Protein AF-A0A4R6BY10-F1 (afdb_monomer)

Sequence (79 aa):
MAKLTSWILWSIYSAIIWLLFLIPAIFVWARTVDGTGASQTFESRMISLMVLMVFFLVPFIIQVIWLICNIVFYRPSSR

Mean predicted aligned error: 5.19 Å

Organism: NCBI:txid69968

Solvent-accessible surface area (backbone atoms only — not comparable to full-atom values): 4639 Å² total; per-residue (Å²): 111,72,64,63,51,50,53,50,53,50,50,53,52,50,51,52,52,51,49,67,48,50,53,57,47,51,52,56,66,74,47,60,53,48,100,85,70,46,75,53,47,74,66,59,42,50,52,55,48,49,54,52,49,59,65,50,44,58,64,48,51,54,52,50,52,54,50,49,49,59,63,70,71,56,70,82,79,85,122

Structure (mmCIF, N/CA/C/O backbone):
data_AF-A0A4R6BY10-F1
#
_entry.id   AF-A0A4R6BY10-F1
#
loop_
_atom_site.group_PDB
_atom_site.id
_atom_site.type_symbol
_atom_site.label_atom_id
_atom_site.label_alt_id
_atom_site.label_comp_id
_atom_site.label_asym_id
_atom_site.label_entity_id
_atom_site.label_seq_id
_atom_site.pdbx_PDB_ins_code
_atom_site.Cartn_x
_atom_site.Cartn_y
_atom_site.Cartn_z
_atom_site.occupancy
_atom_site.B_iso_or_equiv
_atom_site.auth_seq_id
_atom_site.auth_comp_id
_atom_site.auth_asym_id
_atom_site.auth_atom_id
_atom_site.pdbx_PDB_model_num
ATOM 1 N N . MET A 1 1 ? -8.588 3.815 29.113 1.00 57.97 1 MET A N 1
ATOM 2 C CA . MET A 1 1 ? -7.170 3.666 28.719 1.00 57.97 1 MET A CA 1
ATOM 3 C C . MET A 1 1 ? -6.990 2.696 27.552 1.00 57.97 1 MET A C 1
ATOM 5 O O . MET A 1 1 ? -6.539 3.158 26.519 1.00 57.97 1 MET A O 1
ATOM 9 N N . ALA A 1 2 ? -7.449 1.438 27.624 1.00 69.81 2 ALA A N 1
ATOM 10 C CA . ALA A 1 2 ? -7.268 0.447 26.543 1.00 69.81 2 ALA A CA 1
ATOM 11 C C . ALA A 1 2 ? -7.746 0.877 25.131 1.00 69.81 2 ALA A C 1
ATOM 13 O O . ALA A 1 2 ? -7.094 0.556 24.144 1.00 69.81 2 ALA A O 1
ATOM 14 N N . LYS A 1 3 ? -8.842 1.647 25.015 1.00 73.38 3 LYS A N 1
ATOM 15 C CA . LYS A 1 3 ? -9.332 2.164 23.719 1.00 73.38 3 LYS A CA 1
ATOM 16 C C . LYS A 1 3 ? -8.360 3.138 23.057 1.00 73.38 3 LYS A C 1
ATOM 18 O O . LYS A 1 3 ? -8.039 2.960 21.892 1.00 73.38 3 LYS A O 1
ATOM 23 N N . LEU A 1 4 ? -7.895 4.146 23.795 1.00 80.75 4 LEU A N 1
ATOM 24 C CA . LEU A 1 4 ? -6.944 5.126 23.267 1.00 80.75 4 LEU A CA 1
ATOM 25 C C . LEU A 1 4 ? -5.672 4.417 22.792 1.00 80.75 4 LEU A C 1
ATOM 27 O O . LEU A 1 4 ? -5.201 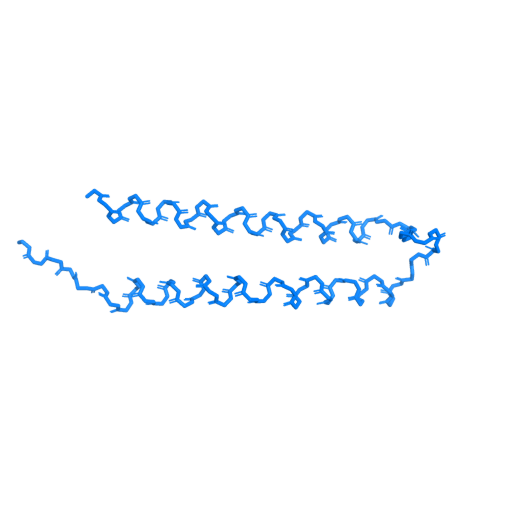4.669 21.691 1.00 80.75 4 LEU A O 1
ATOM 31 N N . THR A 1 5 ? -5.189 3.454 23.578 1.00 83.50 5 THR A N 1
ATOM 32 C CA . THR A 1 5 ? -4.064 2.598 23.199 1.00 83.50 5 THR A CA 1
ATOM 33 C C . THR A 1 5 ? -4.349 1.812 21.915 1.00 83.50 5 THR A C 1
ATOM 35 O O . THR A 1 5 ? -3.511 1.806 21.023 1.00 83.50 5 THR A O 1
ATOM 38 N N . SER A 1 6 ? -5.533 1.208 21.768 1.00 86.12 6 SER A N 1
ATOM 39 C CA . SER A 1 6 ? -5.916 0.475 20.552 1.00 86.12 6 SER A CA 1
ATOM 40 C C . SER A 1 6 ? -5.985 1.373 19.314 1.00 86.12 6 SER A C 1
ATOM 42 O O . SER A 1 6 ? -5.478 0.984 18.268 1.00 86.12 6 SER A O 1
ATOM 44 N N . TRP A 1 7 ? -6.538 2.581 19.435 1.00 89.12 7 TRP A N 1
ATOM 45 C CA . TRP A 1 7 ? -6.594 3.557 18.343 1.00 89.12 7 TRP A CA 1
ATOM 46 C C . TRP A 1 7 ? -5.205 4.065 17.941 1.00 89.12 7 TRP A C 1
ATOM 48 O O . TRP A 1 7 ? -4.915 4.171 16.750 1.00 89.12 7 TRP A O 1
ATOM 58 N N . ILE A 1 8 ? -4.327 4.329 18.914 1.00 91.88 8 ILE A N 1
ATOM 59 C CA . ILE A 1 8 ? -2.945 4.757 18.656 1.00 91.88 8 ILE A CA 1
ATOM 60 C C . ILE A 1 8 ? -2.162 3.635 17.967 1.00 91.88 8 ILE A C 1
ATOM 62 O O . ILE A 1 8 ? -1.555 3.872 16.925 1.00 91.88 8 ILE A O 1
ATOM 66 N N . LEU A 1 9 ? -2.217 2.408 18.495 1.00 91.19 9 LEU A N 1
ATOM 67 C CA . LEU A 1 9 ? -1.543 1.254 17.892 1.00 91.19 9 LEU A CA 1
ATOM 68 C C . LEU A 1 9 ? -2.055 0.979 16.475 1.00 91.19 9 LEU A C 1
ATOM 70 O O . LEU A 1 9 ? -1.253 0.735 15.576 1.00 91.19 9 LEU A O 1
ATOM 74 N N . TRP A 1 10 ? -3.369 1.078 16.255 1.00 92.94 10 TRP A N 1
ATOM 75 C CA . TRP A 1 10 ? -3.954 0.911 14.927 1.00 92.94 10 TRP A CA 1
ATOM 76 C C . TRP A 1 10 ? -3.495 1.983 13.940 1.00 92.94 10 TRP A C 1
ATOM 78 O O . TRP A 1 10 ? -3.188 1.681 12.786 1.00 92.94 10 TRP A O 1
ATOM 88 N N . SER A 1 11 ? -3.405 3.232 14.396 1.00 92.81 11 SER A N 1
ATOM 89 C CA . SER A 1 11 ? -2.934 4.354 13.579 1.00 92.81 11 SER A CA 1
ATOM 90 C C . SER A 1 11 ? -1.468 4.175 13.184 1.00 92.81 11 SER A C 1
ATOM 92 O O . SER A 1 11 ? -1.122 4.348 12.018 1.00 92.81 11 SER A O 1
ATOM 94 N N . ILE A 1 12 ? -0.618 3.758 14.1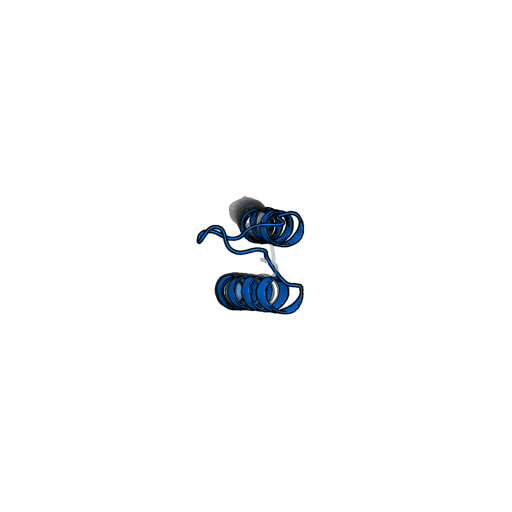30 1.00 96.19 12 ILE A N 1
ATOM 95 C CA . ILE A 1 12 ? 0.799 3.467 13.875 1.00 96.19 12 ILE A CA 1
ATOM 96 C C . ILE A 1 12 ? 0.938 2.312 12.880 1.00 96.19 12 ILE A C 1
ATOM 98 O O . ILE A 1 12 ? 1.660 2.439 11.894 1.00 96.19 12 ILE A O 1
ATOM 102 N N . TYR A 1 13 ? 0.220 1.207 13.101 1.00 95.31 13 TYR A N 1
ATOM 103 C CA . TYR A 1 13 ? 0.220 0.070 12.181 1.00 95.31 13 TYR A CA 1
ATOM 104 C C . TYR A 1 13 ? -0.207 0.490 10.770 1.00 95.31 13 TYR A C 1
ATOM 106 O O . TYR A 1 13 ? 0.481 0.181 9.798 1.00 95.31 13 TYR A O 1
ATOM 114 N N . SER A 1 14 ? -1.291 1.260 10.657 1.00 95.62 14 SER A N 1
ATOM 115 C CA . SER A 1 14 ? -1.783 1.758 9.371 1.00 95.62 14 SER A CA 1
ATOM 116 C C . SER A 1 14 ? -0.729 2.620 8.673 1.00 95.62 14 SER A C 1
ATOM 118 O O . SER A 1 14 ? -0.440 2.394 7.500 1.00 95.62 14 SER A O 1
ATOM 120 N N . ALA A 1 15 ? -0.091 3.548 9.394 1.00 96.69 15 ALA A N 1
ATOM 121 C CA . ALA A 1 15 ? 0.976 4.390 8.854 1.00 96.69 15 ALA A CA 1
ATOM 122 C C . ALA A 1 15 ? 2.168 3.568 8.336 1.00 96.69 15 ALA A C 1
ATOM 124 O O . ALA A 1 15 ? 2.665 3.837 7.245 1.00 96.69 15 ALA A O 1
ATOM 125 N N . ILE A 1 16 ? 2.590 2.533 9.070 1.00 97.75 16 ILE A N 1
ATOM 126 C CA . ILE A 1 16 ? 3.665 1.629 8.634 1.00 97.75 16 ILE A CA 1
ATOM 127 C C . ILE A 1 16 ? 3.287 0.930 7.325 1.00 97.75 16 ILE A C 1
ATOM 129 O O . ILE A 1 16 ? 4.090 0.905 6.397 1.00 97.75 16 ILE A O 1
ATOM 133 N N . ILE A 1 17 ? 2.065 0.403 7.215 1.00 97.31 17 ILE A N 1
ATOM 134 C CA . ILE A 1 17 ? 1.594 -0.245 5.984 1.00 97.31 17 ILE A CA 1
ATOM 135 C C . ILE A 1 17 ? 1.584 0.740 4.806 1.00 97.31 17 ILE A C 1
ATOM 137 O O . ILE A 1 17 ? 2.046 0.390 3.722 1.00 97.31 17 ILE A O 1
ATOM 141 N N . TRP A 1 18 ? 1.124 1.978 5.007 1.00 96.81 18 TRP A N 1
ATOM 142 C CA . TRP A 1 18 ? 1.162 3.003 3.959 1.00 96.81 18 TRP A CA 1
ATOM 143 C C . TRP A 1 18 ? 2.587 3.330 3.516 1.00 96.81 18 TRP A C 1
ATOM 145 O O . TRP A 1 18 ? 2.840 3.443 2.319 1.00 96.81 18 TRP A O 1
ATOM 155 N N . LEU A 1 19 ? 3.537 3.425 4.449 1.00 98.19 19 LEU A N 1
ATOM 156 C CA . LEU A 1 19 ? 4.948 3.626 4.114 1.00 98.19 19 LEU A CA 1
ATOM 157 C C . LEU A 1 19 ? 5.526 2.433 3.340 1.00 98.19 19 LEU A C 1
ATOM 159 O O . LEU A 1 19 ? 6.238 2.635 2.358 1.00 98.19 19 LEU A O 1
ATOM 163 N N . LEU A 1 20 ? 5.172 1.204 3.727 1.00 97.50 20 LEU A N 1
ATOM 164 C CA . LEU A 1 20 ? 5.571 -0.016 3.020 1.00 97.50 20 LEU A CA 1
ATOM 165 C C . LEU A 1 20 ? 4.979 -0.117 1.608 1.00 97.50 20 LEU A C 1
ATOM 167 O O . LEU A 1 20 ? 5.547 -0.819 0.780 1.00 97.50 20 LEU A O 1
ATOM 171 N N . PHE A 1 21 ? 3.882 0.580 1.312 1.00 97.62 21 PHE A N 1
ATOM 172 C CA . PHE A 1 21 ? 3.357 0.717 -0.047 1.00 97.62 21 PHE A CA 1
ATOM 173 C C . PHE A 1 21 ? 4.053 1.847 -0.820 1.00 97.62 21 PHE A C 1
ATOM 175 O O . PHE A 1 21 ? 4.538 1.648 -1.935 1.00 97.62 21 PHE A O 1
ATOM 182 N N . LEU A 1 22 ? 4.119 3.041 -0.223 1.00 98.25 22 LEU A N 1
ATOM 183 C CA . LEU A 1 22 ? 4.591 4.255 -0.890 1.00 98.25 22 LEU A CA 1
ATOM 184 C C . LEU A 1 22 ? 6.075 4.192 -1.241 1.00 98.25 22 LEU A C 1
ATOM 186 O O . LEU A 1 22 ? 6.452 4.605 -2.335 1.00 98.25 22 LEU A O 1
ATOM 190 N N . ILE A 1 23 ? 6.915 3.667 -0.344 1.00 98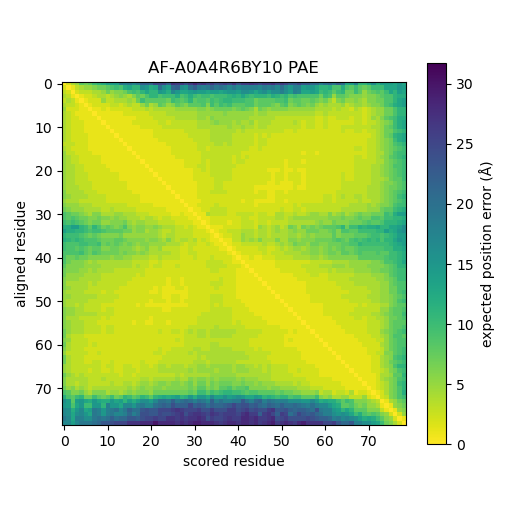.25 23 ILE A N 1
ATOM 191 C CA . ILE A 1 23 ? 8.358 3.599 -0.584 1.00 98.25 23 ILE A CA 1
ATOM 192 C C . ILE A 1 23 ? 8.641 2.736 -1.827 1.00 98.25 23 ILE A C 1
ATOM 194 O O . ILE A 1 23 ? 9.184 3.276 -2.792 1.00 98.25 23 ILE A O 1
ATOM 198 N N . PRO A 1 24 ? 8.223 1.456 -1.910 1.00 96.69 24 PRO A N 1
ATOM 199 C CA . PRO A 1 24 ? 8.419 0.661 -3.122 1.00 96.69 24 PRO A CA 1
ATOM 200 C C . PRO A 1 24 ? 7.774 1.272 -4.367 1.00 96.69 24 PRO A C 1
ATOM 202 O O . PRO A 1 24 ? 8.371 1.199 -5.438 1.00 96.69 24 PRO A O 1
ATOM 205 N N . ALA A 1 25 ? 6.605 1.910 -4.248 1.00 97.81 25 ALA A N 1
ATOM 206 C CA . ALA A 1 25 ? 5.964 2.576 -5.380 1.00 97.81 25 ALA A CA 1
ATOM 207 C C . ALA A 1 25 ? 6.847 3.694 -5.963 1.00 97.81 25 ALA A C 1
ATOM 209 O O . ALA A 1 25 ? 7.044 3.758 -7.178 1.00 97.81 25 ALA A O 1
ATOM 210 N N . ILE A 1 26 ? 7.447 4.525 -5.104 1.00 98.06 26 ILE A N 1
ATOM 211 C CA . ILE A 1 26 ? 8.396 5.570 -5.512 1.00 98.06 26 ILE A CA 1
ATOM 212 C C . ILE A 1 26 ? 9.635 4.947 -6.167 1.00 98.06 26 ILE A C 1
ATOM 214 O O . ILE A 1 26 ? 10.066 5.416 -7.218 1.00 98.06 26 ILE A O 1
ATOM 218 N N . PHE A 1 27 ? 10.183 3.866 -5.603 1.00 96.12 27 PHE A N 1
ATOM 219 C CA . PHE A 1 27 ? 11.337 3.166 -6.182 1.00 96.12 27 PHE A CA 1
ATOM 220 C C . PHE A 1 27 ? 11.037 2.581 -7.568 1.00 96.12 27 PHE A C 1
ATOM 222 O O . PHE A 1 27 ? 11.838 2.726 -8.493 1.00 96.12 27 PHE A O 1
ATOM 229 N N . VAL A 1 28 ? 9.872 1.950 -7.739 1.00 95.94 28 VAL A N 1
ATOM 230 C CA . VAL A 1 28 ? 9.416 1.437 -9.039 1.00 95.94 28 VAL A CA 1
ATOM 231 C C . VAL A 1 28 ? 9.241 2.580 -10.036 1.00 95.94 28 VAL A C 1
ATOM 233 O O . VAL A 1 28 ? 9.583 2.423 -11.210 1.00 95.94 28 VAL A O 1
ATOM 236 N N . TRP A 1 29 ? 8.746 3.732 -9.584 1.00 96.06 29 TRP A N 1
ATOM 237 C CA . TRP A 1 29 ? 8.555 4.891 -10.444 1.00 96.06 29 TRP A CA 1
ATOM 238 C C . TRP A 1 29 ? 9.876 5.530 -10.888 1.00 96.06 29 TRP A C 1
ATOM 240 O O . TRP A 1 29 ? 10.055 5.805 -12.073 1.00 96.06 29 TRP A O 1
ATOM 250 N N . ALA A 1 30 ? 10.809 5.724 -9.956 1.00 95.56 30 ALA A N 1
ATOM 251 C CA . ALA A 1 30 ? 12.060 6.440 -10.190 1.00 95.56 30 ALA A CA 1
ATOM 252 C C . ALA A 1 30 ? 13.118 5.619 -10.949 1.00 95.56 30 ALA 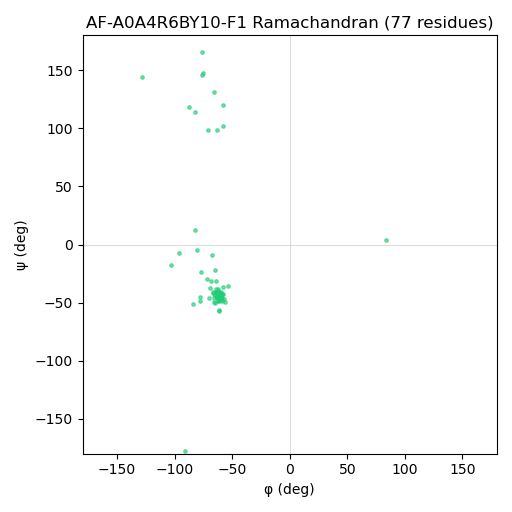A C 1
ATOM 254 O O . ALA A 1 30 ? 14.006 6.202 -11.571 1.00 95.56 30 ALA A O 1
ATOM 255 N N . ARG A 1 31 ? 13.053 4.280 -10.916 1.00 93.25 31 ARG A N 1
ATOM 256 C CA . ARG A 1 31 ? 14.061 3.437 -11.577 1.00 93.25 31 ARG A CA 1
ATOM 257 C C . ARG A 1 31 ? 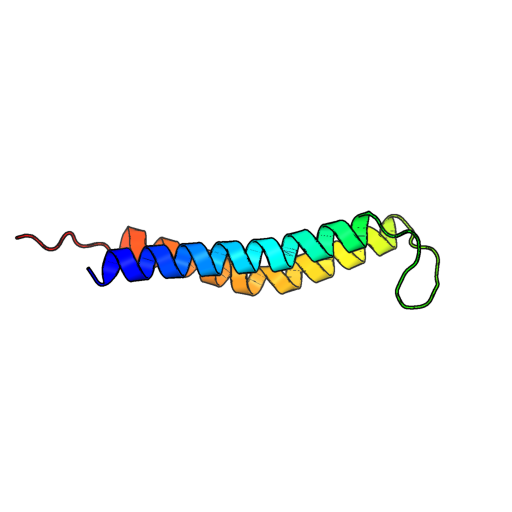13.904 3.394 -13.105 1.00 93.25 31 ARG A C 1
ATOM 259 O O . ARG A 1 31 ? 12.795 3.429 -13.651 1.00 93.25 31 ARG A O 1
ATOM 266 N N . THR A 1 32 ? 15.042 3.275 -13.788 1.00 94.56 32 THR A N 1
ATOM 267 C CA . THR A 1 32 ? 15.166 3.169 -15.256 1.00 94.56 32 THR A CA 1
ATOM 268 C C . THR A 1 32 ? 15.437 1.747 -15.741 1.00 94.56 32 THR A C 1
ATOM 270 O O . THR A 1 32 ? 15.215 1.453 -16.915 1.00 94.56 32 THR A O 1
ATOM 273 N N . VAL A 1 33 ? 15.886 0.868 -14.847 1.00 94.44 33 VAL A N 1
ATOM 274 C CA . VAL A 1 33 ? 16.161 -0.549 -15.103 1.00 94.44 33 VAL A CA 1
ATOM 275 C C . VAL A 1 33 ? 15.444 -1.414 -14.073 1.00 94.44 33 VAL A C 1
ATOM 277 O O . VAL A 1 33 ? 15.282 -1.010 -12.917 1.00 94.44 33 VAL A O 1
ATOM 280 N N . ASP A 1 34 ? 14.973 -2.579 -14.502 1.00 91.50 34 ASP A N 1
ATOM 281 C CA . ASP A 1 34 ? 14.308 -3.550 -13.637 1.00 91.50 34 ASP A CA 1
ATOM 282 C C . ASP A 1 34 ? 15.289 -4.573 -13.032 1.00 91.50 34 ASP A C 1
ATOM 284 O O . ASP A 1 34 ? 16.502 -4.504 -13.227 1.00 91.50 34 ASP A O 1
ATOM 288 N N . GLY A 1 35 ? 14.760 -5.533 -12.265 1.00 86.88 35 GLY A N 1
ATOM 289 C CA . GLY A 1 35 ? 15.564 -6.564 -11.597 1.00 86.88 35 GLY A CA 1
ATOM 290 C C . GLY A 1 35 ? 16.236 -7.567 -12.542 1.00 86.88 35 GLY A C 1
ATOM 291 O O . GLY A 1 35 ? 17.066 -8.349 -12.090 1.00 86.88 35 GLY A O 1
ATOM 292 N N . THR A 1 36 ? 15.894 -7.548 -13.832 1.00 92.81 36 THR A N 1
ATOM 293 C CA . THR A 1 36 ? 16.524 -8.370 -14.876 1.00 92.81 36 THR A CA 1
ATOM 294 C C . THR A 1 36 ? 17.622 -7.613 -15.630 1.00 92.81 36 THR A C 1
ATOM 296 O O . THR A 1 36 ? 18.342 -8.207 -16.428 1.00 92.81 36 THR A O 1
ATOM 299 N N . GLY A 1 37 ? 17.770 -6.309 -15.369 1.00 91.81 37 GLY A N 1
ATOM 300 C CA . GLY A 1 37 ? 18.649 -5.413 -16.118 1.00 91.81 37 GLY A CA 1
ATOM 301 C C . GLY A 1 37 ? 18.012 -4.858 -17.395 1.00 91.81 37 GLY A C 1
ATOM 302 O O . GLY A 1 37 ? 18.679 -4.132 -18.134 1.00 91.81 37 GLY A O 1
ATOM 303 N N . ALA A 1 38 ? 16.735 -5.152 -17.661 1.00 93.19 38 ALA A N 1
ATOM 304 C CA . ALA A 1 38 ? 16.018 -4.590 -18.795 1.00 93.19 38 ALA A CA 1
ATOM 305 C C . ALA A 1 38 ? 15.614 -3.138 -18.516 1.00 93.19 38 ALA A C 1
ATOM 307 O O . ALA A 1 38 ? 15.298 -2.758 -17.384 1.00 93.19 38 ALA A O 1
ATOM 308 N N . SER A 1 39 ? 15.616 -2.307 -19.562 1.00 95.38 39 SER A N 1
ATOM 309 C CA . SER A 1 39 ? 15.120 -0.937 -19.444 1.00 95.38 39 SER A CA 1
ATOM 310 C C . SER A 1 39 ? 13.623 -0.952 -19.156 1.00 95.38 39 SER A C 1
ATOM 312 O O . SER A 1 39 ? 12.845 -1.640 -19.818 1.00 95.38 39 SER A O 1
ATOM 314 N N . GLN A 1 40 ? 13.216 -0.185 -18.153 1.00 93.88 40 GLN A N 1
ATOM 315 C CA . GLN A 1 40 ? 11.834 -0.154 -17.724 1.00 93.88 40 GLN A CA 1
ATOM 316 C C . GLN A 1 40 ? 11.021 0.790 -18.613 1.00 93.88 40 GLN A C 1
ATOM 318 O O . GLN A 1 40 ? 11.215 2.008 -18.595 1.00 93.88 40 GLN A O 1
ATOM 323 N N . THR A 1 41 ? 10.086 0.227 -19.376 1.00 95.75 41 THR A N 1
ATOM 324 C CA . THR A 1 41 ? 9.124 0.994 -20.167 1.00 95.75 41 THR A CA 1
ATOM 325 C C . THR A 1 41 ? 8.035 1.579 -19.270 1.00 95.75 41 THR A C 1
ATOM 327 O O . THR A 1 41 ? 7.861 1.196 -18.108 1.00 95.75 41 THR A O 1
ATOM 330 N N . PHE A 1 42 ? 7.271 2.531 -19.806 1.00 94.75 42 PHE A N 1
ATOM 331 C CA . PHE A 1 42 ? 6.114 3.071 -19.094 1.00 94.75 42 PHE A CA 1
ATOM 332 C C . PHE A 1 42 ? 5.097 1.969 -18.750 1.00 94.75 42 PHE A C 1
ATOM 334 O O . PHE A 1 42 ? 4.626 1.895 -17.617 1.00 94.75 42 PHE A O 1
ATOM 341 N N . GLU A 1 43 ? 4.824 1.067 -19.695 1.00 95.38 43 GLU A N 1
ATOM 342 C CA . GLU A 1 43 ? 3.891 -0.049 -19.514 1.00 95.38 43 GLU A CA 1
ATOM 343 C C . GLU A 1 43 ? 4.350 -1.013 -18.411 1.00 95.38 43 GLU A C 1
ATOM 345 O O . GLU A 1 43 ? 3.578 -1.319 -17.500 1.00 95.38 43 GLU A O 1
ATOM 350 N N . SER A 1 44 ? 5.620 -1.438 -18.415 1.00 94.62 44 SER A N 1
ATOM 351 C CA . SER A 1 44 ? 6.127 -2.373 -17.400 1.00 94.62 44 SER A CA 1
ATOM 352 C C . SER A 1 44 ? 6.200 -1.748 -16.003 1.00 94.62 44 SER A C 1
ATOM 354 O O . SER A 1 44 ? 5.953 -2.425 -14.996 1.00 94.62 44 SER A O 1
ATOM 356 N N . ARG A 1 45 ? 6.449 -0.434 -15.921 1.00 95.50 45 ARG A N 1
ATOM 357 C CA . ARG A 1 45 ? 6.342 0.336 -14.674 1.00 95.50 45 ARG A CA 1
ATOM 358 C C . ARG A 1 45 ? 4.909 0.338 -14.139 1.00 95.50 45 ARG A C 1
ATOM 360 O O . ARG A 1 45 ? 4.711 0.118 -12.945 1.00 95.50 45 ARG A O 1
ATOM 367 N N . MET A 1 46 ? 3.918 0.554 -15.004 1.00 97.12 46 MET A N 1
ATOM 368 C CA . MET A 1 46 ? 2.506 0.548 -14.611 1.00 97.12 46 MET A CA 1
ATOM 369 C C . MET A 1 46 ? 2.050 -0.828 -14.135 1.00 97.12 46 MET A C 1
ATOM 371 O O . MET A 1 46 ? 1.426 -0.915 -13.081 1.00 97.12 46 MET A O 1
ATOM 375 N N . ILE A 1 47 ? 2.434 -1.902 -14.829 1.00 96.56 47 ILE A N 1
ATOM 376 C CA . ILE A 1 47 ? 2.136 -3.277 -14.399 1.00 96.56 47 ILE A CA 1
ATOM 377 C C . ILE A 1 47 ? 2.735 -3.551 -13.015 1.00 96.56 47 ILE A C 1
ATOM 379 O O . ILE A 1 47 ? 2.044 -4.048 -12.129 1.00 96.56 47 ILE A O 1
ATOM 383 N N . SER A 1 48 ? 3.995 -3.167 -12.792 1.00 95.94 48 SER A N 1
ATOM 384 C CA . SER A 1 48 ? 4.655 -3.342 -11.490 1.00 95.94 48 SER A CA 1
ATOM 385 C C . SER A 1 48 ? 3.914 -2.609 -10.363 1.00 95.94 48 SER A C 1
ATOM 387 O O . SER A 1 48 ? 3.734 -3.157 -9.275 1.00 95.94 48 SER A O 1
ATOM 389 N N . LEU A 1 49 ? 3.438 -1.387 -10.626 1.00 97.19 49 LEU A N 1
ATOM 390 C CA . LEU A 1 49 ? 2.642 -0.615 -9.670 1.00 97.19 49 LEU A CA 1
ATOM 391 C C . LEU A 1 49 ? 1.253 -1.216 -9.435 1.00 97.19 49 LEU A C 1
ATOM 393 O O . LEU A 1 49 ? 0.793 -1.229 -8.297 1.00 97.19 49 LEU A O 1
ATOM 397 N N . MET A 1 50 ? 0.604 -1.759 -10.467 1.00 97.88 50 MET A N 1
ATOM 398 C CA . MET A 1 50 ? -0.672 -2.466 -10.322 1.00 97.88 50 MET A CA 1
ATOM 399 C C . MET A 1 50 ? -0.521 -3.711 -9.447 1.00 97.88 50 MET A C 1
ATOM 401 O O . MET A 1 50 ? -1.321 -3.910 -8.539 1.00 97.88 50 MET A O 1
ATOM 405 N N . VAL A 1 51 ? 0.524 -4.515 -9.662 1.00 97.25 51 VAL A N 1
ATOM 406 C CA . VAL A 1 51 ? 0.810 -5.695 -8.827 1.00 97.25 51 VAL A CA 1
ATOM 407 C C . VAL A 1 51 ? 1.024 -5.285 -7.369 1.00 97.25 51 VAL A C 1
ATOM 409 O O . VAL A 1 51 ? 0.424 -5.876 -6.470 1.00 97.25 51 VAL A O 1
ATOM 412 N N . LEU A 1 52 ? 1.818 -4.236 -7.131 1.00 97.19 52 LEU A N 1
ATOM 413 C CA . LEU A 1 52 ? 2.028 -3.690 -5.791 1.00 97.19 52 LEU A CA 1
ATOM 414 C C . LEU A 1 52 ? 0.708 -3.215 -5.158 1.00 97.19 52 LEU A C 1
ATOM 416 O O . LEU A 1 52 ? 0.441 -3.506 -3.994 1.00 97.19 52 LEU A O 1
ATOM 420 N N . MET A 1 53 ? -0.144 -2.529 -5.922 1.00 97.38 53 MET A N 1
ATOM 421 C CA . MET A 1 53 ? -1.449 -2.055 -5.457 1.00 97.38 53 MET A CA 1
ATOM 422 C C . MET A 1 53 ? -2.385 -3.210 -5.088 1.00 97.38 53 MET A C 1
ATOM 424 O O . MET A 1 53 ? -2.999 -3.174 -4.024 1.00 97.38 53 MET A O 1
ATOM 428 N N . VAL A 1 54 ? -2.473 -4.251 -5.922 1.00 97.88 54 VAL A N 1
ATOM 429 C CA . VAL A 1 54 ? -3.301 -5.435 -5.635 1.00 97.88 54 VAL A CA 1
ATOM 430 C C . VAL A 1 54 ? -2.808 -6.150 -4.378 1.00 97.88 54 VAL A C 1
ATOM 432 O O . VAL A 1 54 ? -3.622 -6.54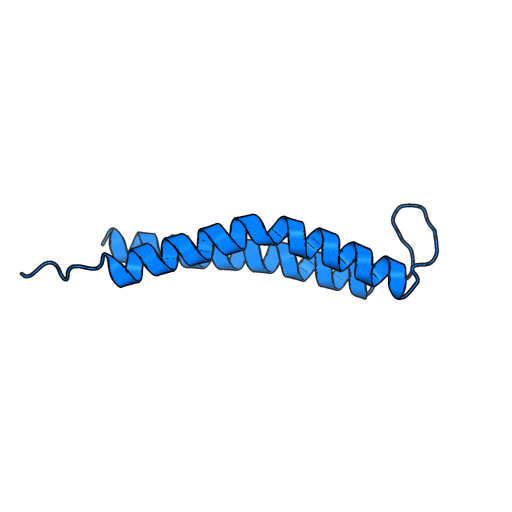0 -3.544 1.00 97.88 54 VAL A O 1
ATOM 435 N N . PHE A 1 55 ? -1.492 -6.267 -4.188 1.00 96.94 55 PHE A N 1
ATOM 436 C CA . PHE A 1 55 ? -0.927 -6.851 -2.971 1.00 96.94 55 PHE A CA 1
ATOM 437 C C . PHE A 1 55 ? -1.333 -6.064 -1.710 1.00 96.94 55 PHE A C 1
ATOM 439 O O . PHE A 1 55 ? -1.745 -6.656 -0.711 1.00 96.94 55 PHE A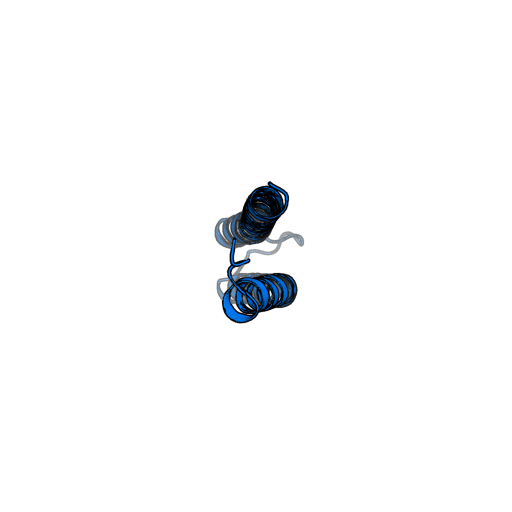 O 1
ATOM 446 N N . PHE A 1 56 ? -1.295 -4.728 -1.767 1.00 97.25 56 PHE A N 1
ATOM 447 C CA . PHE A 1 56 ? -1.693 -3.862 -0.649 1.00 97.25 56 PHE A CA 1
ATOM 448 C C . PHE A 1 56 ? -3.209 -3.659 -0.502 1.00 97.25 56 PHE A C 1
ATOM 450 O O . PHE A 1 56 ? -3.655 -3.094 0.500 1.00 97.25 56 PHE A O 1
ATOM 457 N N . LEU A 1 57 ? -4.023 -4.183 -1.420 1.00 96.81 57 LEU A N 1
ATOM 458 C CA . LEU A 1 57 ? -5.478 -4.133 -1.307 1.00 96.81 57 LEU A CA 1
ATOM 459 C C . LEU A 1 57 ? -5.978 -4.923 -0.089 1.00 96.81 57 LEU A C 1
ATOM 461 O O . LEU A 1 57 ? -6.879 -4.472 0.612 1.00 96.81 57 LEU A O 1
ATOM 465 N N . VAL A 1 58 ? -5.366 -6.073 0.206 1.00 95.94 58 VAL A N 1
ATOM 466 C CA . VAL A 1 58 ? -5.732 -6.915 1.357 1.00 95.94 58 VAL A CA 1
ATOM 467 C C . VAL A 1 58 ? -5.546 -6.180 2.693 1.00 95.94 58 VAL A C 1
AT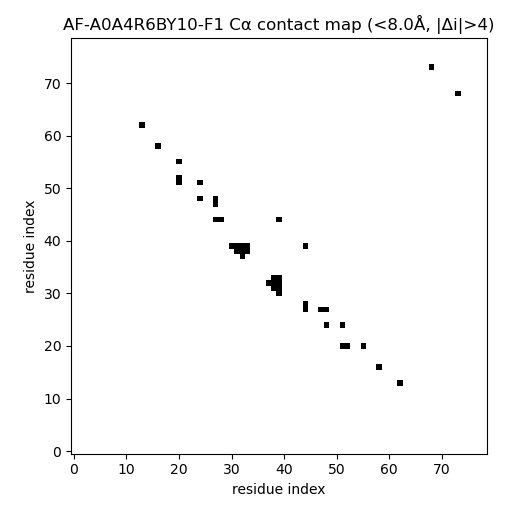OM 469 O O . VAL A 1 58 ? -6.529 -6.054 3.430 1.00 95.94 58 VAL A O 1
ATOM 472 N N . PRO A 1 59 ? -4.350 -5.656 3.038 1.00 95.94 59 PRO A N 1
ATOM 473 C CA . PRO A 1 59 ? -4.190 -4.918 4.286 1.00 95.94 59 PRO A CA 1
ATOM 474 C C . PRO A 1 59 ? -5.031 -3.635 4.315 1.00 95.94 59 PRO A C 1
ATOM 476 O O . PRO A 1 59 ? -5.524 -3.273 5.381 1.00 95.94 59 PRO A O 1
ATOM 479 N N . PHE A 1 60 ? -5.271 -2.984 3.171 1.00 95.81 60 PHE A N 1
ATOM 480 C CA . PHE A 1 60 ? -6.171 -1.832 3.096 1.00 95.81 60 PHE 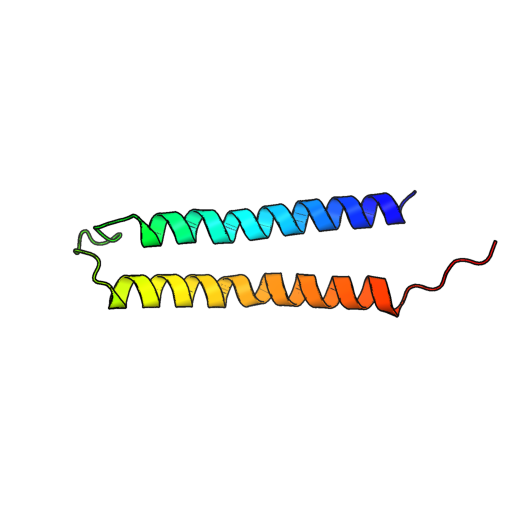A CA 1
ATOM 481 C C . PHE A 1 60 ? -7.624 -2.194 3.447 1.00 95.81 60 PHE A C 1
ATOM 483 O O . PHE A 1 60 ? -8.254 -1.511 4.253 1.00 95.81 60 PHE A O 1
ATOM 490 N N . ILE A 1 61 ? -8.152 -3.300 2.918 1.00 97.31 61 ILE A N 1
ATOM 491 C CA . ILE A 1 61 ? -9.502 -3.777 3.253 1.00 97.31 61 ILE A CA 1
ATOM 492 C C . ILE A 1 61 ? -9.611 -4.070 4.753 1.00 97.31 61 ILE A C 1
ATOM 494 O O . ILE A 1 61 ? -10.575 -3.651 5.392 1.00 97.31 61 ILE A O 1
ATOM 498 N N . ILE A 1 62 ? -8.610 -4.733 5.339 1.00 95.38 62 ILE A N 1
ATOM 499 C CA . ILE A 1 62 ? -8.574 -5.005 6.784 1.00 95.38 62 ILE A CA 1
ATOM 500 C C . ILE A 1 62 ? -8.583 -3.690 7.583 1.00 95.38 62 ILE A C 1
ATOM 502 O O . ILE A 1 62 ? -9.324 -3.575 8.564 1.00 95.38 62 ILE A O 1
ATOM 506 N N . GLN A 1 63 ? -7.819 -2.683 7.139 1.00 94.62 63 GLN A N 1
ATOM 507 C CA . GLN A 1 63 ? -7.815 -1.336 7.721 1.00 94.62 63 GLN A CA 1
ATOM 508 C C . GLN A 1 63 ? -9.205 -0.702 7.744 1.00 94.62 63 GLN A C 1
ATOM 510 O O . GLN A 1 63 ? -9.657 -0.230 8.791 1.00 94.62 63 GLN A O 1
ATOM 515 N N . VAL A 1 64 ? -9.897 -0.744 6.607 1.00 94.62 64 VAL A N 1
ATOM 516 C CA . VAL A 1 64 ? -11.243 -0.187 6.453 1.00 94.62 64 VAL A CA 1
ATOM 517 C C . VAL A 1 64 ? -12.262 -0.937 7.311 1.00 94.62 64 VAL A C 1
ATOM 519 O O . VAL A 1 64 ? -13.039 -0.299 8.019 1.00 94.62 64 VAL A O 1
ATOM 522 N N . ILE A 1 65 ? -12.245 -2.274 7.313 1.00 95.25 65 ILE A N 1
ATOM 523 C CA . ILE A 1 65 ? -13.181 -3.085 8.110 1.00 95.25 65 ILE A CA 1
ATOM 524 C C . ILE A 1 65 ? -13.037 -2.765 9.599 1.00 95.25 65 ILE A C 1
ATOM 526 O O . ILE A 1 65 ? -14.033 -2.512 10.275 1.00 95.25 65 ILE A O 1
ATOM 530 N N . TRP A 1 66 ? -11.811 -2.734 10.122 1.00 92.38 66 TRP A N 1
ATOM 531 C CA . TRP A 1 66 ? -11.584 -2.417 11.533 1.00 92.38 66 TRP A CA 1
ATOM 532 C C . TRP A 1 66 ? -12.048 -1.004 11.892 1.00 92.38 66 TRP A C 1
ATOM 534 O O . TRP A 1 66 ? -12.631 -0.808 12.962 1.00 92.38 66 TRP A O 1
ATOM 544 N N . LEU A 1 67 ? -11.806 -0.032 11.002 1.00 91.12 67 LEU A N 1
ATOM 545 C CA . LEU A 1 67 ? -12.234 1.353 11.182 1.00 91.12 67 LEU A CA 1
ATOM 546 C C . LEU A 1 67 ? -13.761 1.431 11.270 1.00 91.12 67 LEU A C 1
ATOM 548 O O . LEU A 1 67 ? -14.288 2.010 12.219 1.00 91.12 67 LEU A O 1
ATOM 552 N N . ILE A 1 68 ? -14.467 0.786 10.337 1.00 92.38 68 ILE A N 1
ATOM 553 C CA . ILE A 1 68 ? -15.932 0.705 10.343 1.00 92.38 68 ILE A CA 1
ATOM 554 C C . ILE A 1 68 ? -16.419 0.053 11.637 1.00 92.38 68 ILE A C 1
ATOM 556 O O . ILE A 1 68 ? -17.273 0.619 12.314 1.00 92.38 68 ILE A O 1
ATOM 560 N N . CYS A 1 69 ? -15.851 -1.089 12.031 1.00 89.94 69 CYS A N 1
ATOM 561 C CA . CYS A 1 69 ? -16.234 -1.768 13.267 1.00 89.94 69 CYS A CA 1
ATOM 562 C C . CYS A 1 69 ? -16.053 -0.871 14.501 1.00 89.94 69 CYS A C 1
ATOM 564 O O . CYS A 1 69 ? -16.928 -0.826 15.364 1.00 89.94 69 CYS A O 1
ATOM 566 N N . ASN A 1 70 ? -14.950 -0.124 14.585 1.00 86.69 70 ASN A N 1
ATOM 567 C CA . ASN A 1 70 ? -14.694 0.762 15.719 1.00 86.69 70 ASN A CA 1
ATOM 568 C C . ASN A 1 70 ? -15.587 2.002 15.744 1.00 86.69 70 ASN A C 1
ATOM 570 O O . ASN A 1 70 ? -15.872 2.499 16.831 1.00 86.69 70 ASN A O 1
ATOM 574 N N . ILE A 1 71 ? -16.024 2.496 14.584 1.00 87.25 71 ILE A N 1
ATOM 575 C CA . ILE A 1 71 ? -16.955 3.626 14.489 1.00 87.25 71 ILE A CA 1
ATOM 576 C C . ILE A 1 71 ? -18.388 3.166 14.791 1.00 87.25 71 ILE A C 1
ATOM 578 O O . ILE A 1 71 ? -19.069 3.779 15.607 1.00 87.25 71 ILE A O 1
ATOM 582 N N . VAL A 1 72 ? -18.845 2.078 14.162 1.00 88.25 72 VAL A N 1
ATOM 583 C CA . VAL A 1 72 ? -20.249 1.629 14.200 1.00 88.25 72 VAL A CA 1
ATOM 584 C C . VAL A 1 72 ? -20.598 0.923 15.506 1.00 88.25 72 VAL A C 1
ATOM 586 O O . VAL A 1 72 ? -21.624 1.220 16.110 1.00 88.25 72 VAL A O 1
ATOM 589 N N . PHE A 1 73 ? -19.751 0.013 15.992 1.00 77.00 73 PHE A N 1
ATOM 590 C CA . PHE A 1 73 ? -20.011 -0.702 17.249 1.00 77.00 73 PHE A CA 1
ATOM 591 C C . PHE A 1 73 ? -19.616 0.112 18.486 1.00 77.00 73 PHE A C 1
ATOM 593 O O . PHE A 1 73 ? -19.577 -0.405 19.609 1.00 77.00 73 PHE A O 1
ATOM 600 N N . TYR A 1 74 ? -19.337 1.405 18.316 1.00 67.69 74 TYR A N 1
ATOM 601 C CA . TYR A 1 74 ? -19.098 2.293 19.434 1.00 67.69 74 TYR A CA 1
ATOM 602 C C . TYR A 1 74 ? -20.400 2.553 20.199 1.00 67.69 74 TYR A C 1
ATOM 604 O O . TYR A 1 74 ? -21.189 3.433 19.865 1.00 67.69 74 TYR A O 1
ATOM 612 N N . ARG A 1 75 ? -20.592 1.825 21.301 1.00 62.91 75 ARG A N 1
ATOM 613 C CA . ARG A 1 75 ? -21.494 2.256 22.370 1.00 62.91 75 ARG A CA 1
ATOM 614 C C . ARG A 1 75 ? -20.688 3.145 23.325 1.00 62.91 75 ARG A C 1
ATOM 616 O O . ARG A 1 75 ? -19.699 2.654 23.889 1.00 62.91 75 ARG A O 1
ATOM 623 N N . PRO A 1 76 ? -21.039 4.431 23.517 1.00 56.44 76 PRO A N 1
ATOM 624 C CA . PRO A 1 76 ? -20.496 5.181 24.635 1.00 56.44 76 PRO A CA 1
ATOM 625 C C . PRO A 1 76 ? -20.878 4.410 25.898 1.00 56.44 76 PRO A C 1
ATOM 627 O O . PRO A 1 76 ? -22.050 4.127 26.138 1.00 56.44 76 PRO A O 1
ATOM 630 N N . SER A 1 77 ? -19.870 3.983 26.657 1.00 62.19 77 SER A N 1
ATOM 631 C CA . SER A 1 77 ? -20.077 3.426 27.988 1.00 62.19 77 SER A CA 1
ATOM 632 C C . SER A 1 77 ? -20.679 4.551 28.815 1.00 62.19 77 SER A C 1
ATOM 634 O O . SER A 1 77 ? -19.925 5.416 29.258 1.00 62.19 77 SER A O 1
ATOM 636 N N . SER A 1 78 ? -22.005 4.562 28.975 1.00 55.94 78 SER A N 1
ATOM 637 C CA . SER A 1 78 ? -22.682 5.455 29.909 1.00 55.94 78 SER A CA 1
ATOM 638 C C . SER A 1 78 ? -22.111 5.173 31.294 1.00 55.94 78 SER A C 1
ATOM 640 O O . SER A 1 78 ? -22.399 4.138 31.898 1.00 55.94 78 SER A O 1
ATOM 642 N N . ARG A 1 79 ? -21.219 6.050 31.738 1.00 50.50 79 ARG A N 1
ATOM 643 C CA . ARG A 1 79 ? -21.109 6.370 33.149 1.00 50.50 79 ARG A CA 1
ATOM 644 C C . ARG A 1 79 ? -21.921 7.627 33.365 1.00 50.50 79 ARG A C 1
ATOM 646 O O . ARG A 1 79 ? -21.811 8.511 32.486 1.00 50.50 79 ARG A O 1
#

Foldseek 3Di:
DVVVVVVVVLVVVVVVLVCVLVVVLVVLVPDQADPVRDGDDPVNSVVVNVVSVVVSVVVVVVSVVVVCCCVVVDDPPDD

Secondary structure (DSSP, 8-state):
-HHHHHHHHHHHHHHHHHHHHHHHHHHHHH-SB-TTS-B--HHHHHHHHHHHHHHHHHHHHHHHHHHHHHHHT------

pLDDT: mean 90.45, std 11.24, range [50.5, 98.25]

Radius of gyration: 18.35 Å; Cα contacts (8 Å, |Δi|>4): 21; chains: 1; bounding box: 41×15×53 Å

InterPro domains:
  IPR025037 Protein of unknown function DUF3923 [PF13061] (7-70)